Protein AF-A0A1G8JDH4-F1 (afdb_monomer_lite)

Organism: NCBI:txid930129

Foldseek 3Di:
DVVVVVVVVVLVVQVVVLVVVCCVVCPVVDDDDQDDLVPLVVVVVVLVVLVVVVQEDVVVNVCCVPVTADNQWDADSHHTPDRPDRDGSVRVVVVVVVVVD

Structure (mmCIF, N/CA/C/O backbone):
data_AF-A0A1G8JDH4-F1
#
_entry.id   AF-A0A1G8JDH4-F1
#
loop_
_atom_site.group_PDB
_atom_site.id
_atom_site.type_symbol
_atom_site.label_atom_id
_atom_site.label_alt_id
_atom_site.label_comp_id
_atom_site.label_asym_id
_atom_site.label_entity_id
_atom_site.label_seq_id
_atom_site.pdbx_PDB_ins_code
_atom_site.Cartn_x
_atom_site.Cartn_y
_atom_site.Cartn_z
_atom_site.occupancy
_atom_site.B_iso_or_equiv
_atom_site.auth_seq_id
_atom_site.auth_comp_id
_atom_site.auth_asym_id
_atom_site.auth_atom_id
_atom_site.pdbx_PDB_model_num
ATOM 1 N N . MET A 1 1 ? 22.271 -4.343 -18.615 1.00 47.00 1 MET A N 1
ATOM 2 C CA . MET A 1 1 ? 21.094 -5.163 -18.230 1.00 47.00 1 MET A CA 1
ATOM 3 C C . MET A 1 1 ? 21.256 -5.887 -16.882 1.00 47.00 1 MET A C 1
ATOM 5 O O . MET A 1 1 ? 20.393 -6.685 -16.546 1.00 47.00 1 MET A O 1
ATOM 9 N N . HIS A 1 2 ? 22.296 -5.609 -16.078 1.00 45.72 2 HIS A N 1
ATOM 10 C CA . HIS A 1 2 ? 22.430 -6.171 -14.722 1.00 45.72 2 HIS A CA 1
ATOM 11 C C . HIS A 1 2 ? 21.835 -5.261 -13.631 1.00 45.72 2 HIS A C 1
ATOM 13 O O . HIS A 1 2 ? 21.360 -5.769 -12.619 1.00 45.72 2 HIS A O 1
ATOM 19 N N . ASP A 1 3 ? 21.796 -3.946 -13.856 1.00 54.41 3 ASP A N 1
ATOM 20 C CA . ASP A 1 3 ? 21.358 -2.970 -12.848 1.00 54.41 3 ASP A CA 1
ATOM 21 C C . ASP A 1 3 ? 19.861 -3.055 -12.522 1.00 54.41 3 ASP A C 1
ATOM 23 O O . ASP A 1 3 ? 19.486 -3.077 -11.354 1.00 54.41 3 ASP A O 1
ATOM 27 N N . THR A 1 4 ? 19.006 -3.294 -13.523 1.00 54.19 4 THR A N 1
ATOM 28 C CA . THR A 1 4 ? 17.546 -3.391 -13.337 1.00 54.19 4 THR A CA 1
ATOM 29 C C . THR A 1 4 ? 17.133 -4.499 -12.359 1.00 54.19 4 THR A C 1
ATOM 31 O O . THR A 1 4 ? 16.156 -4.359 -11.631 1.00 54.19 4 THR A O 1
ATOM 34 N N . PHE A 1 5 ? 17.872 -5.612 -12.302 1.00 55.84 5 PHE A N 1
ATOM 35 C CA . PHE A 1 5 ? 17.581 -6.699 -11.357 1.00 55.84 5 PHE A CA 1
ATOM 36 C C . PHE A 1 5 ? 18.007 -6.380 -9.924 1.00 55.84 5 PHE A C 1
ATOM 38 O O . PHE A 1 5 ? 17.504 -7.006 -8.987 1.00 55.84 5 PHE A O 1
ATOM 45 N N . LYS A 1 6 ? 18.967 -5.468 -9.757 1.00 60.41 6 LYS A N 1
ATOM 46 C CA . LYS A 1 6 ? 19.471 -5.038 -8.455 1.00 60.41 6 LYS A CA 1
ATOM 47 C C . LYS A 1 6 ? 18.501 -4.038 -7.826 1.00 60.41 6 LYS A C 1
ATOM 49 O O . LYS A 1 6 ? 18.146 -4.215 -6.665 1.00 60.41 6 LYS A O 1
ATOM 54 N N . ASP A 1 7 ? 17.984 -3.106 -8.626 1.00 62.66 7 ASP A N 1
ATOM 55 C CA . ASP A 1 7 ? 16.971 -2.135 -8.194 1.00 62.66 7 A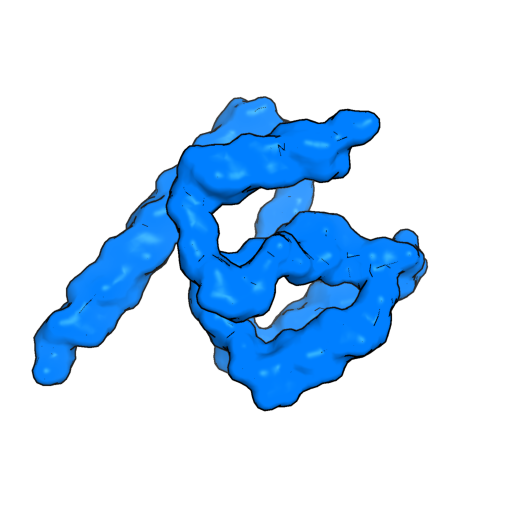SP A CA 1
ATOM 56 C C . ASP A 1 7 ? 15.656 -2.813 -7.793 1.00 62.66 7 ASP A C 1
ATOM 58 O O . ASP A 1 7 ? 15.140 -2.573 -6.706 1.00 62.66 7 ASP A O 1
ATOM 62 N N . VAL A 1 8 ? 15.167 -3.767 -8.595 1.00 66.19 8 VAL A N 1
ATOM 63 C CA . VAL A 1 8 ? 13.936 -4.515 -8.272 1.00 66.19 8 VAL A CA 1
ATOM 64 C C . VAL A 1 8 ? 14.068 -5.309 -6.973 1.00 66.19 8 VAL A C 1
ATOM 66 O O . VAL A 1 8 ? 13.113 -5.408 -6.206 1.00 66.19 8 VAL A O 1
ATOM 69 N N . ARG A 1 9 ? 15.244 -5.895 -6.715 1.00 69.12 9 ARG A N 1
ATOM 70 C CA . ARG A 1 9 ? 15.483 -6.640 -5.474 1.00 69.12 9 ARG A CA 1
ATOM 71 C C . ARG A 1 9 ? 15.468 -5.724 -4.260 1.00 69.12 9 ARG A C 1
ATOM 73 O O . ARG A 1 9 ? 14.875 -6.091 -3.253 1.00 69.12 9 ARG A O 1
ATOM 80 N N . LYS A 1 10 ? 16.082 -4.549 -4.384 1.00 72.50 10 LYS A N 1
ATOM 81 C CA . LYS A 1 10 ? 16.117 -3.550 -3.321 1.00 72.50 10 LYS A CA 1
ATOM 82 C C . LYS A 1 10 ? 14.713 -3.035 -2.993 1.00 72.50 10 LYS A C 1
ATOM 84 O O . LYS A 1 10 ? 14.332 -3.051 -1.830 1.00 72.50 10 LYS A O 1
ATOM 89 N N . GLU A 1 11 ? 13.912 -2.712 -4.010 1.00 69.25 11 GLU A N 1
ATOM 90 C CA . GLU A 1 11 ? 12.505 -2.323 -3.823 1.00 69.25 11 GLU A CA 1
ATOM 91 C C . GLU A 1 11 ? 11.694 -3.421 -3.115 1.00 69.25 11 GLU A C 1
ATOM 93 O O . GLU A 1 11 ? 10.932 -3.146 -2.191 1.00 69.25 11 GLU A O 1
ATOM 98 N N . MET A 1 12 ? 11.862 -4.686 -3.517 1.00 72.94 12 MET A N 1
ATOM 99 C CA . MET A 1 12 ? 11.170 -5.809 -2.873 1.00 72.94 12 MET A CA 1
ATOM 100 C C . MET A 1 12 ? 11.595 -6.005 -1.413 1.00 72.94 12 MET A C 1
ATOM 102 O O . MET A 1 12 ? 10.760 -6.338 -0.571 1.00 72.94 12 MET A O 1
ATOM 106 N N . GLU A 1 13 ? 12.876 -5.809 -1.107 1.00 78.25 13 GLU A N 1
ATOM 107 C CA . GLU A 1 13 ? 13.408 -5.921 0.250 1.00 78.25 13 GLU A CA 1
ATOM 108 C C . GLU A 1 13 ? 12.885 -4.795 1.153 1.00 78.25 13 GLU A C 1
ATOM 110 O O . GLU A 1 13 ? 12.419 -5.069 2.261 1.00 78.25 13 GLU A O 1
ATOM 115 N N . GLU A 1 14 ? 12.854 -3.558 0.653 1.00 76.25 14 GLU A N 1
ATOM 116 C CA . GLU A 1 14 ? 12.283 -2.398 1.346 1.00 76.25 14 GLU A CA 1
ATOM 117 C C . GLU A 1 14 ? 10.787 -2.591 1.634 1.00 76.25 14 GLU A C 1
ATOM 119 O O . GLU A 1 14 ? 10.357 -2.447 2.781 1.00 76.25 14 GLU A O 1
ATOM 124 N N . ILE A 1 15 ? 10.002 -3.030 0.641 1.00 76.06 15 ILE A N 1
ATOM 125 C CA . ILE A 1 15 ? 8.578 -3.360 0.825 1.00 76.06 15 ILE A CA 1
ATOM 126 C C . ILE A 1 15 ? 8.408 -4.477 1.868 1.00 76.06 15 ILE A C 1
ATOM 128 O O . ILE A 1 15 ? 7.514 -4.415 2.714 1.00 76.06 15 ILE A O 1
ATOM 132 N N . GLY A 1 16 ? 9.276 -5.493 1.853 1.00 78.81 16 GLY A N 1
ATOM 133 C CA . GLY A 1 16 ? 9.245 -6.588 2.824 1.00 78.81 16 GLY A CA 1
ATOM 134 C C . GLY A 1 16 ? 9.578 -6.159 4.259 1.00 78.81 16 GLY A C 1
ATOM 135 O O . GLY A 1 16 ? 9.079 -6.760 5.217 1.00 78.81 16 GLY A O 1
ATOM 136 N N . ILE A 1 17 ? 10.413 -5.131 4.438 1.00 82.56 17 ILE A N 1
ATOM 137 C CA . ILE A 1 17 ? 10.676 -4.513 5.747 1.00 82.56 17 ILE A CA 1
ATOM 138 C C . ILE A 1 17 ? 9.439 -3.737 6.207 1.00 82.56 17 ILE A C 1
ATOM 140 O O . ILE A 1 17 ? 8.947 -3.992 7.305 1.00 82.56 17 ILE A O 1
ATOM 144 N N . VAL A 1 18 ? 8.890 -2.878 5.343 1.00 78.25 18 VAL A N 1
ATOM 145 C CA . VAL A 1 18 ? 7.665 -2.106 5.609 1.00 78.25 18 VAL A CA 1
ATOM 146 C C . VAL A 1 18 ? 6.523 -3.027 6.040 1.00 78.25 18 VAL A C 1
ATOM 148 O O . VAL A 1 18 ? 5.899 -2.789 7.069 1.00 78.25 18 VAL A O 1
ATOM 151 N N . TYR A 1 19 ? 6.300 -4.128 5.318 1.00 77.62 19 TYR A N 1
ATOM 152 C CA . TYR A 1 19 ? 5.279 -5.121 5.653 1.00 77.62 19 TYR A CA 1
ATOM 153 C C . TYR A 1 19 ? 5.450 -5.690 7.066 1.00 77.62 19 TYR A C 1
ATOM 155 O O . TYR A 1 19 ? 4.487 -5.777 7.830 1.00 77.62 19 TYR A O 1
ATOM 163 N N . ARG A 1 20 ? 6.678 -6.089 7.425 1.00 81.81 20 ARG A N 1
ATOM 164 C CA . ARG A 1 20 ? 6.967 -6.660 8.747 1.00 81.81 20 ARG A CA 1
ATOM 165 C C . ARG A 1 20 ? 6.749 -5.646 9.859 1.00 81.81 20 ARG A C 1
ATOM 167 O O . ARG A 1 20 ? 6.199 -6.016 10.891 1.00 81.81 20 ARG A O 1
ATOM 174 N N . ASP A 1 21 ? 7.151 -4.400 9.647 1.00 82.69 21 ASP A N 1
ATOM 175 C CA . ASP A 1 21 ? 7.016 -3.351 10.654 1.00 82.69 21 ASP A CA 1
ATOM 176 C C . ASP A 1 21 ? 5.563 -2.932 10.836 1.00 82.69 21 ASP A C 1
ATOM 178 O O . ASP A 1 21 ? 5.082 -2.891 11.963 1.00 82.69 21 ASP A O 1
ATOM 182 N N . ILE A 1 22 ? 4.831 -2.735 9.739 1.00 79.00 22 ILE A N 1
ATOM 183 C CA . ILE A 1 22 ? 3.393 -2.475 9.760 1.00 79.00 22 ILE A CA 1
ATOM 184 C C . ILE A 1 22 ? 2.663 -3.607 10.505 1.00 79.00 22 ILE A C 1
ATOM 186 O O . ILE A 1 22 ? 1.908 -3.348 11.439 1.00 79.00 22 ILE A O 1
ATOM 190 N N . ARG A 1 23 ? 2.952 -4.874 10.184 1.00 81.00 23 ARG A N 1
ATOM 191 C CA . ARG A 1 23 ? 2.359 -6.020 10.891 1.00 81.00 23 ARG A CA 1
ATOM 192 C C . ARG A 1 23 ? 2.762 -6.084 12.367 1.00 81.00 23 ARG A C 1
ATOM 194 O O . ARG A 1 23 ? 1.989 -6.553 13.190 1.00 81.00 23 ARG A O 1
ATOM 201 N N . LYS A 1 24 ? 3.964 -5.633 12.725 1.00 83.25 24 LYS A N 1
ATOM 202 C CA . LYS A 1 24 ? 4.427 -5.594 14.119 1.00 83.25 24 LYS A CA 1
ATOM 203 C C . LYS A 1 24 ? 3.756 -4.476 14.922 1.00 83.25 24 LYS A C 1
ATOM 205 O O . LYS A 1 24 ? 3.484 -4.678 16.099 1.00 83.25 24 LYS A O 1
ATOM 210 N N . ILE A 1 25 ? 3.526 -3.318 14.303 1.00 81.19 25 ILE A N 1
ATOM 211 C CA . ILE A 1 25 ? 2.937 -2.131 14.941 1.00 81.19 25 ILE A CA 1
ATOM 212 C C . ILE A 1 25 ? 1.423 -2.292 15.088 1.00 81.19 25 ILE A C 1
ATOM 214 O O . ILE A 1 25 ? 0.885 -2.039 16.161 1.00 81.19 25 ILE A O 1
ATOM 218 N N . TYR A 1 26 ? 0.750 -2.724 14.022 1.00 75.12 26 TYR A N 1
ATOM 219 C CA . TYR A 1 26 ? -0.712 -2.757 13.944 1.00 75.12 26 TYR A CA 1
ATOM 220 C C . TYR A 1 26 ? -1.295 -4.173 14.084 1.00 75.12 26 TYR A C 1
ATOM 222 O O . TYR A 1 26 ? -2.506 -4.335 14.182 1.00 75.12 26 TYR A O 1
ATOM 230 N N . GLY A 1 27 ? -0.461 -5.218 14.118 1.00 76.19 27 GLY A N 1
ATOM 231 C CA . GLY A 1 27 ? -0.920 -6.592 14.322 1.00 76.19 27 GLY A CA 1
ATOM 232 C C . GLY A 1 27 ? -1.907 -7.052 13.248 1.00 76.19 27 GLY A C 1
ATOM 233 O O . GLY A 1 27 ? -1.679 -6.858 12.054 1.00 76.19 27 GLY A O 1
ATOM 234 N N . ASP A 1 28 ? -3.003 -7.660 13.700 1.00 75.19 28 ASP A N 1
ATOM 235 C CA . ASP A 1 28 ? -4.121 -8.103 12.860 1.00 75.19 28 ASP A CA 1
ATOM 236 C C . ASP A 1 28 ? -5.215 -7.021 12.704 1.00 75.19 28 ASP A C 1
ATOM 238 O O . ASP A 1 28 ? -6.271 -7.295 12.138 1.00 75.19 28 ASP A O 1
ATOM 242 N N . GLU A 1 29 ? -4.990 -5.785 13.180 1.00 74.62 29 GLU A N 1
ATOM 243 C CA . GLU A 1 29 ? -5.953 -4.676 13.024 1.00 74.62 29 GLU A CA 1
ATOM 244 C C . GLU A 1 29 ? -6.055 -4.175 11.570 1.00 74.62 29 GLU A C 1
ATOM 246 O O . GLU A 1 29 ? -6.959 -3.409 11.237 1.00 74.62 29 GLU A O 1
ATOM 251 N N . ILE A 1 30 ? -5.141 -4.601 10.693 1.00 71.88 30 ILE A N 1
ATOM 252 C CA . ILE A 1 30 ? -5.053 -4.167 9.296 1.00 71.88 30 ILE A CA 1
ATOM 253 C C . ILE A 1 30 ? -4.932 -5.359 8.335 1.00 71.88 30 ILE A C 1
ATOM 255 O O . ILE A 1 30 ? -4.153 -6.288 8.541 1.00 71.88 30 ILE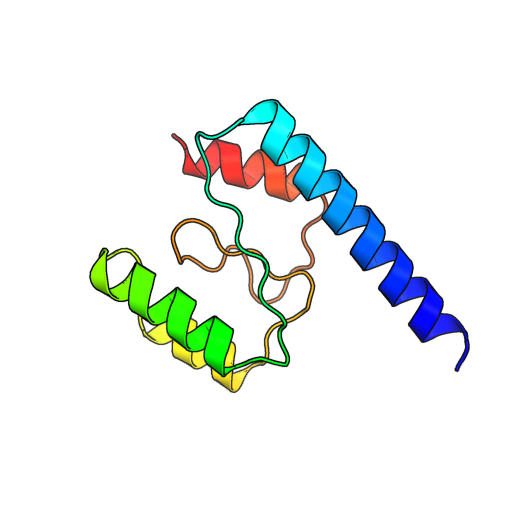 A O 1
ATOM 259 N N . GLU A 1 31 ? -5.681 -5.315 7.232 1.00 75.38 31 GLU A N 1
ATOM 260 C CA . GLU A 1 31 ? -5.590 -6.296 6.144 1.00 75.38 31 GLU A CA 1
ATOM 261 C C . GLU A 1 31 ? -4.615 -5.772 5.077 1.00 75.38 31 GLU A C 1
ATOM 263 O O . GLU A 1 31 ? -4.901 -4.792 4.388 1.00 75.38 31 GLU A O 1
ATOM 268 N N . ILE A 1 32 ? -3.451 -6.415 4.929 1.00 74.56 32 ILE A N 1
ATOM 269 C CA . ILE A 1 32 ? -2.471 -6.059 3.893 1.00 74.56 32 ILE A CA 1
ATOM 270 C C . ILE A 1 32 ? -2.629 -7.009 2.707 1.00 74.56 32 ILE A C 1
ATOM 272 O O . ILE A 1 32 ? -2.392 -8.211 2.827 1.00 74.56 32 ILE A O 1
ATOM 276 N N . ILE A 1 33 ? -2.995 -6.466 1.546 1.00 76.31 33 ILE A N 1
ATOM 277 C CA . ILE A 1 33 ? -3.202 -7.238 0.316 1.00 76.31 33 ILE A CA 1
ATOM 278 C C . ILE A 1 33 ? -2.098 -6.894 -0.682 1.00 76.31 33 ILE A C 1
ATOM 280 O O . ILE A 1 33 ? -1.946 -5.741 -1.081 1.00 76.31 33 ILE A O 1
ATOM 284 N N . TYR A 1 34 ? -1.338 -7.905 -1.107 1.00 75.00 34 TYR A N 1
ATOM 285 C CA . TYR A 1 34 ? -0.349 -7.752 -2.169 1.00 75.00 34 TYR A CA 1
ATOM 286 C C . TYR A 1 34 ? -1.013 -7.934 -3.535 1.00 75.00 34 TYR A C 1
ATOM 288 O O . TYR A 1 34 ? -1.609 -8.977 -3.813 1.00 75.00 34 TYR A O 1
ATOM 296 N N . LEU A 1 35 ? -0.892 -6.924 -4.393 1.00 75.06 35 LEU A N 1
ATOM 297 C CA . LEU A 1 35 ? -1.427 -6.939 -5.749 1.00 75.06 35 LEU A CA 1
ATOM 298 C C . LEU A 1 35 ? -0.277 -6.796 -6.738 1.00 75.06 35 LEU A C 1
ATOM 300 O O . LEU A 1 35 ? 0.508 -5.853 -6.660 1.00 75.06 35 LEU A O 1
ATOM 304 N N . ASP A 1 36 ? -0.186 -7.724 -7.687 1.00 73.50 36 ASP A N 1
ATOM 305 C CA . ASP A 1 36 ? 0.766 -7.588 -8.785 1.00 73.50 36 ASP A CA 1
ATOM 306 C C . ASP A 1 36 ? 0.250 -6.514 -9.762 1.00 73.50 36 ASP A C 1
ATOM 308 O O . ASP A 1 36 ? -0.873 -6.649 -10.260 1.00 73.50 36 ASP A O 1
ATOM 312 N N . PRO A 1 37 ? 1.039 -5.472 -10.092 1.00 70.00 37 PRO A N 1
ATOM 313 C CA . PRO A 1 37 ? 0.631 -4.435 -11.042 1.00 70.00 37 PRO A CA 1
ATOM 314 C C . PRO A 1 37 ? 0.310 -4.972 -12.443 1.00 70.00 37 PRO A C 1
ATOM 316 O O . PRO A 1 37 ? -0.436 -4.343 -13.190 1.00 70.00 37 PRO A O 1
ATOM 319 N N . ARG A 1 38 ? 0.859 -6.134 -12.820 1.00 75.12 38 ARG A N 1
ATOM 320 C CA . ARG A 1 38 ? 0.558 -6.814 -14.089 1.00 75.12 38 ARG A CA 1
ATOM 321 C C . ARG A 1 38 ? -0.765 -7.565 -14.043 1.00 75.12 38 ARG A C 1
ATOM 323 O O . ARG A 1 38 ? -1.309 -7.902 -15.090 1.00 75.12 38 ARG A O 1
ATOM 330 N N . ASN A 1 39 ? -1.278 -7.846 -12.848 1.00 78.12 39 ASN A N 1
ATOM 331 C CA . ASN A 1 39 ? -2.537 -8.539 -12.657 1.00 78.12 39 ASN A CA 1
ATOM 332 C C . ASN A 1 39 ? -3.674 -7.534 -12.444 1.00 78.12 39 ASN A C 1
ATOM 334 O O . ASN A 1 39 ? -4.194 -7.345 -11.341 1.00 78.12 39 ASN A O 1
ATOM 338 N N . THR A 1 40 ? -4.089 -6.909 -13.547 1.00 74.31 40 THR A N 1
ATOM 339 C CA . THR A 1 40 ? -5.204 -5.952 -13.579 1.00 74.31 40 THR A CA 1
ATOM 340 C C . THR A 1 40 ? -6.506 -6.556 -13.048 1.00 74.31 40 THR A C 1
ATOM 342 O O . THR A 1 40 ? -7.323 -5.836 -12.483 1.00 74.31 40 THR A O 1
ATOM 345 N N . PHE A 1 41 ? -6.693 -7.876 -13.161 1.00 78.31 41 PHE A N 1
ATOM 346 C CA . PHE A 1 41 ? -7.871 -8.554 -12.624 1.00 78.31 41 PHE A CA 1
ATOM 347 C C . PHE A 1 41 ? -7.887 -8.559 -11.092 1.00 78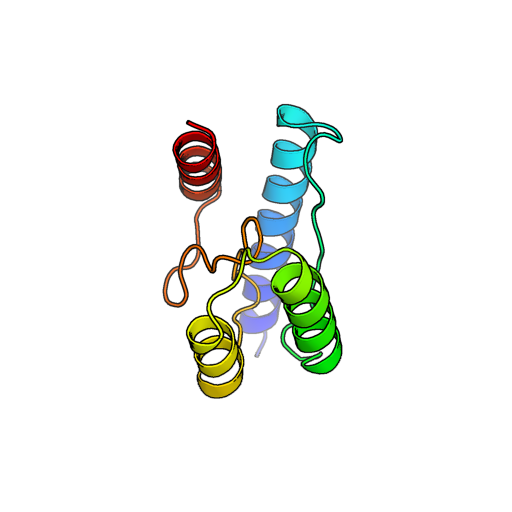.31 41 PHE A C 1
ATOM 349 O O . PHE A 1 41 ? -8.897 -8.198 -10.495 1.00 78.31 41 PHE A O 1
ATOM 356 N N . SER A 1 42 ? -6.769 -8.897 -10.441 1.00 78.69 42 SER A N 1
ATOM 357 C CA . SER A 1 42 ? -6.663 -8.839 -8.975 1.00 78.69 42 SER A CA 1
ATOM 358 C C . SER A 1 42 ? -6.864 -7.423 -8.440 1.00 78.69 42 SER A C 1
ATOM 360 O O . SER A 1 42 ? -7.544 -7.244 -7.431 1.00 78.69 42 SER A O 1
ATOM 362 N N . ILE A 1 43 ? -6.335 -6.420 -9.146 1.00 77.94 43 ILE A N 1
ATOM 363 C CA . ILE A 1 43 ? -6.582 -5.006 -8.848 1.00 77.94 43 ILE A CA 1
ATOM 364 C C . ILE A 1 43 ? -8.084 -4.723 -8.930 1.00 77.94 43 ILE A C 1
ATOM 366 O O . ILE A 1 43 ? -8.679 -4.256 -7.965 1.00 77.94 43 ILE A O 1
ATOM 370 N N . LEU A 1 44 ? -8.730 -5.082 -10.038 1.00 76.81 44 LEU A N 1
ATOM 371 C CA . LEU A 1 44 ? -10.160 -4.856 -10.227 1.00 76.81 44 LEU A CA 1
ATOM 372 C C . LEU A 1 44 ? -11.007 -5.541 -9.140 1.00 76.81 44 LEU A C 1
ATOM 374 O O . LEU A 1 44 ? -11.923 -4.919 -8.611 1.00 76.81 44 LEU A O 1
ATOM 378 N N . VAL A 1 45 ? -10.679 -6.774 -8.739 1.00 82.00 45 VAL A N 1
ATOM 379 C CA . VAL A 1 45 ? -11.365 -7.488 -7.644 1.00 82.00 45 VAL A CA 1
ATOM 380 C C . VAL A 1 45 ? -11.193 -6.776 -6.299 1.00 82.00 45 VAL A C 1
ATOM 382 O O . VAL A 1 45 ? -12.175 -6.615 -5.571 1.00 82.00 45 VAL A O 1
ATOM 385 N N . TYR A 1 46 ? -9.980 -6.319 -5.969 1.00 79.88 46 TYR A N 1
ATOM 386 C CA . TYR A 1 46 ? -9.723 -5.532 -4.758 1.00 79.88 46 TYR A CA 1
ATOM 387 C C . TYR A 1 46 ? -10.584 -4.264 -4.736 1.00 79.88 46 TYR A C 1
ATOM 389 O O . TYR A 1 46 ? -11.304 -3.997 -3.772 1.00 79.88 46 TYR A O 1
ATOM 397 N N . PHE A 1 47 ? -10.585 -3.535 -5.849 1.00 76.06 47 PHE A N 1
ATOM 398 C CA . PHE A 1 47 ? -11.370 -2.323 -6.004 1.00 76.06 47 PHE A CA 1
ATOM 399 C C . PHE A 1 47 ? -12.878 -2.581 -5.923 1.00 76.06 47 PHE A C 1
ATOM 401 O O . PHE A 1 47 ? -13.575 -1.826 -5.257 1.00 76.06 47 PHE A O 1
ATOM 408 N N . LEU A 1 48 ? -13.396 -3.663 -6.511 1.00 77.06 48 LEU A N 1
ATOM 409 C CA . LEU A 1 48 ? -14.809 -4.040 -6.383 1.00 77.06 48 LEU A CA 1
ATOM 410 C C . LEU A 1 48 ? -15.203 -4.359 -4.934 1.00 77.06 48 LEU A C 1
ATOM 412 O O . LEU A 1 48 ? -16.293 -3.986 -4.493 1.00 77.06 48 LEU A O 1
ATOM 416 N N . ARG A 1 49 ? -14.324 -5.027 -4.175 1.00 77.50 49 ARG A N 1
ATOM 417 C CA . ARG A 1 49 ? -14.565 -5.342 -2.758 1.00 77.50 49 ARG A CA 1
ATOM 418 C C . ARG A 1 49 ? -14.692 -4.065 -1.926 1.00 77.50 49 ARG A C 1
ATOM 420 O O . ARG A 1 49 ? -15.630 -3.942 -1.142 1.00 77.50 49 ARG A O 1
ATOM 427 N N . HIS A 1 50 ? -13.798 -3.104 -2.141 1.00 73.81 50 HIS A N 1
ATOM 428 C CA . HIS A 1 50 ? -13.796 -1.832 -1.417 1.00 73.81 50 HIS A CA 1
ATOM 429 C C . HIS A 1 50 ? -14.809 -0.805 -1.956 1.00 73.81 50 HIS A C 1
ATOM 431 O O . HIS A 1 50 ? -15.308 0.020 -1.194 1.00 73.81 50 HIS A O 1
ATOM 437 N N . TRP A 1 51 ? -15.204 -0.898 -3.228 1.00 69.56 51 TRP A N 1
ATOM 438 C CA . TRP A 1 51 ? -16.338 -0.154 -3.785 1.00 69.56 51 TRP A CA 1
ATOM 439 C C . TRP A 1 51 ? -17.621 -0.480 -3.034 1.00 69.56 51 TRP A C 1
ATOM 441 O O . TRP A 1 51 ? -18.370 0.410 -2.640 1.00 69.56 51 TRP A O 1
ATOM 451 N N . LYS A 1 52 ? -17.874 -1.775 -2.808 1.00 65.06 52 LYS A N 1
ATOM 452 C CA . LYS A 1 52 ? -19.053 -2.234 -2.069 1.00 65.06 52 LYS A CA 1
ATOM 453 C C . LYS A 1 52 ? -19.043 -1.754 -0.612 1.00 65.06 52 LYS A C 1
ATOM 455 O O . LYS A 1 52 ? -20.110 -1.593 -0.030 1.00 65.06 52 LYS A O 1
ATOM 460 N N . ALA A 1 53 ? -17.861 -1.501 -0.050 1.00 66.94 53 ALA A N 1
ATOM 461 C CA . ALA A 1 53 ? -17.687 -0.923 1.281 1.00 66.94 53 ALA A CA 1
ATOM 462 C C . ALA A 1 53 ? -17.864 0.613 1.320 1.00 66.94 53 ALA A C 1
ATOM 464 O O . ALA A 1 53 ? -17.838 1.194 2.399 1.00 66.94 53 ALA A O 1
ATOM 465 N N . GLY A 1 54 ? -18.066 1.274 0.170 1.00 62.84 54 GLY A N 1
ATOM 466 C CA . GLY A 1 54 ? -18.267 2.725 0.076 1.00 62.84 54 GLY A CA 1
ATOM 467 C C . GLY A 1 54 ? -16.991 3.560 0.229 1.00 62.84 54 GLY A C 1
ATOM 468 O O . GLY A 1 54 ? -17.077 4.779 0.326 1.00 62.84 54 GLY A O 1
ATOM 469 N N . SER A 1 55 ? -15.815 2.925 0.245 1.00 63.97 55 SER A N 1
ATOM 470 C CA . SER A 1 55 ? -14.539 3.577 0.572 1.00 63.97 55 SER A CA 1
ATOM 471 C C . SER A 1 55 ? -13.747 4.061 -0.648 1.00 63.97 55 SER A C 1
ATOM 473 O O . SER A 1 55 ? -12.678 4.629 -0.479 1.00 63.97 55 SER A O 1
ATOM 475 N N . ILE A 1 56 ? -14.224 3.841 -1.882 1.00 64.62 56 ILE A N 1
ATOM 476 C CA . ILE A 1 56 ? -13.455 4.173 -3.095 1.00 64.62 56 ILE A CA 1
ATOM 477 C C . ILE A 1 56 ? -14.179 5.141 -4.022 1.00 64.62 56 ILE A C 1
ATOM 479 O O . ILE A 1 56 ? -15.344 4.956 -4.369 1.00 64.62 56 ILE A O 1
ATOM 483 N N . CYS A 1 57 ? -13.417 6.111 -4.529 1.00 64.69 57 CYS A N 1
ATOM 484 C CA . CYS A 1 57 ? -13.800 6.970 -5.638 1.00 64.69 57 CYS A CA 1
ATOM 485 C C . CYS A 1 57 ? -13.416 6.319 -6.986 1.00 64.69 57 CYS A C 1
ATOM 487 O O . CYS A 1 57 ? -12.236 6.118 -7.268 1.00 64.69 57 CYS A O 1
ATOM 489 N N . PHE A 1 58 ? -14.395 6.007 -7.848 1.00 66.62 58 PHE A N 1
ATOM 490 C CA . PHE A 1 58 ? -14.206 5.403 -9.190 1.00 66.62 58 PHE A CA 1
ATOM 491 C C . PHE A 1 58 ? -13.112 6.058 -10.039 1.00 66.62 58 PHE A C 1
ATOM 493 O O . PHE A 1 58 ? -12.431 5.393 -10.816 1.00 66.62 58 PHE A O 1
ATOM 500 N N . PHE A 1 59 ? -12.921 7.365 -9.867 1.00 68.06 59 PHE A N 1
ATOM 501 C CA . PHE A 1 59 ? -11.892 8.123 -10.565 1.00 68.06 59 PHE A CA 1
ATOM 502 C C . PHE A 1 59 ? -10.470 7.666 -10.229 1.00 68.06 59 PHE A C 1
ATOM 504 O O . PHE A 1 59 ? -9.608 7.706 -11.107 1.00 68.06 59 PHE A O 1
ATOM 511 N N . GLU A 1 60 ? -10.213 7.206 -9.002 1.00 69.19 60 GLU A N 1
ATOM 512 C CA . GLU A 1 60 ? -8.907 6.652 -8.638 1.00 69.19 60 GLU A CA 1
ATOM 513 C C . GLU A 1 60 ? -8.657 5.337 -9.372 1.00 69.19 60 GLU A C 1
ATOM 515 O O . GLU A 1 60 ? -7.598 5.180 -9.966 1.00 69.19 60 GLU A O 1
ATOM 520 N N . LEU A 1 61 ? -9.657 4.455 -9.462 1.00 69.56 61 LEU A N 1
ATOM 521 C CA . LEU A 1 61 ? -9.563 3.211 -10.233 1.00 69.56 61 LEU A CA 1
ATOM 522 C C . LEU A 1 61 ? -9.267 3.471 -11.718 1.00 69.56 61 LEU A C 1
ATOM 524 O O . LEU A 1 61 ? -8.396 2.828 -12.305 1.00 69.56 61 LEU A O 1
ATOM 528 N N . CYS A 1 62 ? -9.959 4.433 -12.335 1.00 71.06 62 CYS A N 1
ATOM 529 C CA . CYS A 1 62 ? -9.695 4.796 -13.725 1.00 71.06 62 CYS A CA 1
ATOM 530 C C . CYS A 1 62 ? -8.272 5.338 -13.909 1.00 71.06 62 CYS A C 1
ATOM 532 O O . CYS A 1 62 ? -7.610 4.972 -14.877 1.00 71.06 62 CYS A O 1
ATOM 534 N N . LYS A 1 63 ? -7.763 6.156 -12.977 1.00 71.06 63 LYS A N 1
ATOM 535 C CA . LYS A 1 63 ? -6.367 6.621 -13.019 1.00 71.06 63 LYS A CA 1
ATOM 536 C C . LYS A 1 63 ? -5.381 5.470 -12.855 1.00 71.06 63 LYS A C 1
ATOM 538 O O . LYS A 1 63 ? -4.433 5.387 -13.620 1.00 71.06 63 LYS A O 1
ATOM 543 N N . VAL A 1 64 ? -5.627 4.572 -11.911 1.00 70.00 64 VAL A N 1
ATOM 544 C CA . VAL A 1 64 ? -4.817 3.378 -11.640 1.00 70.00 64 VAL A CA 1
ATOM 545 C C . VAL A 1 64 ? -4.680 2.499 -12.890 1.00 70.00 64 VAL A C 1
ATOM 547 O O . VAL A 1 64 ? -3.580 2.066 -13.229 1.00 70.00 64 VAL A O 1
ATOM 550 N N . ILE A 1 65 ? -5.784 2.277 -13.609 1.00 70.50 65 ILE A N 1
ATOM 551 C CA . ILE A 1 65 ? -5.798 1.482 -14.844 1.00 70.50 65 ILE A CA 1
ATOM 552 C C . ILE A 1 65 ? -5.143 2.245 -16.008 1.00 70.50 65 ILE A C 1
ATOM 554 O O . ILE A 1 65 ? -4.380 1.648 -16.763 1.00 70.50 65 ILE A O 1
ATOM 558 N N . CYS A 1 66 ? -5.401 3.550 -16.153 1.00 65.44 66 CYS A N 1
ATOM 559 C CA . CYS A 1 66 ? -4.891 4.347 -17.277 1.00 65.44 66 CYS A CA 1
ATOM 560 C C . CYS A 1 66 ? -3.413 4.752 -17.146 1.00 65.44 66 CYS A C 1
ATOM 562 O O . CYS A 1 66 ? -2.721 4.817 -18.159 1.00 65.44 66 CYS A O 1
ATOM 564 N N . PHE A 1 67 ? -2.924 5.042 -15.936 1.00 66.06 67 PHE A N 1
ATOM 565 C CA . PHE A 1 67 ? -1.546 5.498 -15.689 1.00 66.06 67 PHE A CA 1
ATOM 566 C C . PHE A 1 67 ? -0.584 4.365 -15.308 1.00 66.06 67 PHE A C 1
ATOM 568 O O . PHE A 1 67 ? 0.629 4.563 -15.334 1.00 66.06 67 PHE A O 1
ATOM 575 N N . GLY A 1 68 ? -1.108 3.168 -15.029 1.00 63.84 68 GLY A N 1
ATOM 576 C CA . GLY A 1 68 ? -0.321 2.000 -14.649 1.00 63.84 68 GLY A CA 1
ATOM 577 C C . GLY A 1 68 ? 0.137 2.049 -13.190 1.00 63.84 68 GLY A C 1
ATOM 578 O O . GLY A 1 68 ? 0.642 3.055 -12.696 1.00 63.84 68 GLY A O 1
ATOM 579 N N . ILE A 1 69 ? -0.020 0.929 -12.485 1.00 69.12 69 ILE A N 1
ATOM 580 C CA . ILE A 1 69 ? 0.419 0.798 -11.092 1.00 69.12 69 ILE A CA 1
ATOM 581 C C . ILE A 1 69 ? 1.929 0.582 -11.038 1.00 69.12 69 ILE A C 1
ATOM 583 O O . ILE A 1 69 ? 2.466 -0.327 -11.679 1.00 69.12 69 ILE A O 1
ATOM 587 N N . ARG A 1 70 ? 2.616 1.374 -10.212 1.00 66.56 70 ARG A N 1
ATOM 588 C CA . ARG A 1 70 ? 4.002 1.093 -9.827 1.00 66.56 70 ARG A CA 1
ATOM 589 C C . ARG A 1 70 ? 4.022 0.038 -8.724 1.00 66.56 70 ARG A C 1
ATOM 591 O O . ARG A 1 70 ? 3.140 -0.009 -7.877 1.00 66.56 70 ARG A O 1
ATOM 598 N N . ARG A 1 71 ? 5.059 -0.804 -8.692 1.00 66.25 71 ARG A N 1
ATOM 599 C CA . ARG A 1 71 ? 5.202 -1.870 -7.674 1.00 66.25 71 ARG A CA 1
ATOM 600 C C . ARG A 1 71 ? 5.223 -1.344 -6.235 1.00 66.25 71 ARG A C 1
ATOM 602 O O . ARG A 1 71 ? 4.883 -2.086 -5.325 1.00 66.25 71 ARG A O 1
ATOM 609 N N . SER A 1 72 ? 5.603 -0.083 -6.055 1.00 66.81 72 SER A N 1
ATOM 610 C CA . SER A 1 72 ? 5.675 0.636 -4.782 1.00 66.81 72 SER A CA 1
ATOM 611 C C . SER A 1 72 ? 4.426 1.475 -4.470 1.00 66.81 72 SER A C 1
ATOM 613 O O . SER A 1 72 ? 4.463 2.337 -3.594 1.00 66.81 72 SER A O 1
ATOM 615 N N . SER A 1 73 ? 3.319 1.276 -5.189 1.00 71.44 73 SER A N 1
ATOM 616 C CA . SER A 1 73 ? 2.058 1.957 -4.892 1.00 71.44 73 SER A CA 1
ATOM 617 C C . SER A 1 73 ? 1.368 1.329 -3.679 1.00 71.44 73 SER A C 1
ATOM 619 O O . SER A 1 73 ? 1.155 0.119 -3.635 1.00 71.44 73 SER A O 1
ATOM 621 N N . PHE A 1 74 ? 0.969 2.168 -2.723 1.00 75.06 74 PHE A N 1
ATOM 622 C CA . PHE A 1 74 ? 0.248 1.756 -1.520 1.00 75.06 74 PHE A CA 1
ATOM 623 C C . PHE A 1 74 ? -1.184 2.292 -1.534 1.00 75.06 74 PHE A C 1
ATOM 625 O O . PHE A 1 74 ? -1.423 3.465 -1.841 1.00 75.06 74 PHE A O 1
ATOM 632 N N . PHE A 1 75 ? -2.123 1.423 -1.168 1.00 76.81 75 PHE A N 1
ATOM 633 C CA . PHE A 1 75 ? -3.534 1.749 -1.004 1.00 76.81 75 PHE A CA 1
ATOM 634 C C . PHE A 1 75 ? -3.924 1.544 0.459 1.00 76.81 75 PHE A C 1
ATOM 636 O O . PHE A 1 75 ? -3.594 0.512 1.042 1.00 76.81 75 PHE A O 1
ATOM 643 N N . TYR A 1 76 ? -4.631 2.509 1.042 1.00 76.56 76 TYR A N 1
ATOM 644 C CA . TYR A 1 76 ? -5.158 2.426 2.404 1.00 76.56 76 TYR A CA 1
ATOM 645 C C . TYR A 1 76 ? -6.677 2.579 2.369 1.00 76.56 76 TYR A C 1
ATOM 647 O O . TYR A 1 76 ? -7.184 3.589 1.887 1.00 76.56 76 TYR A O 1
ATOM 655 N N . ASN A 1 77 ? -7.413 1.555 2.817 1.00 74.38 77 ASN A N 1
ATOM 656 C CA . ASN A 1 77 ? -8.881 1.492 2.726 1.00 74.38 77 ASN A CA 1
ATOM 657 C C . ASN A 1 77 ? -9.443 1.818 1.329 1.00 74.38 77 ASN A C 1
ATOM 659 O O . ASN A 1 77 ? -10.542 2.344 1.195 1.00 74.38 77 ASN A O 1
ATOM 663 N N . GLY A 1 78 ? -8.694 1.479 0.277 1.00 70.31 78 GLY A N 1
ATOM 664 C CA . GLY A 1 78 ? -9.085 1.748 -1.102 1.00 70.31 78 GLY A CA 1
ATOM 665 C C . GLY A 1 78 ? -8.729 3.142 -1.634 1.00 70.31 78 GLY A C 1
ATOM 666 O O . GLY A 1 78 ? -8.943 3.391 -2.818 1.00 70.31 78 GLY A O 1
ATOM 667 N N . HIS A 1 79 ? -8.127 4.004 -0.811 1.00 72.94 79 HIS A N 1
ATOM 668 C CA . HIS A 1 79 ? -7.551 5.275 -1.242 1.00 72.94 79 HIS A CA 1
ATOM 669 C C . HIS A 1 79 ? -6.101 5.105 -1.671 1.00 72.94 79 HIS A C 1
ATOM 671 O O . HIS A 1 79 ? -5.285 4.523 -0.948 1.00 72.94 79 HIS A O 1
ATOM 677 N N . TRP A 1 80 ? -5.763 5.643 -2.838 1.00 74.56 80 TRP A N 1
ATOM 678 C CA . TRP A 1 80 ? -4.386 5.665 -3.306 1.00 74.56 80 TRP A CA 1
ATOM 679 C C . TRP A 1 80 ? -3.591 6.750 -2.573 1.00 74.56 80 TRP A C 1
ATOM 681 O O . TRP A 1 80 ? -3.821 7.940 -2.773 1.00 74.56 80 TRP A O 1
ATOM 691 N N . LEU A 1 81 ? -2.625 6.349 -1.740 1.00 72.69 81 LEU A N 1
ATOM 692 C CA . LEU A 1 81 ? -1.868 7.290 -0.907 1.00 72.69 81 LEU A CA 1
ATOM 693 C C . LEU A 1 81 ? -1.026 8.269 -1.733 1.00 72.69 81 LEU A C 1
ATOM 695 O O . LEU A 1 81 ? -0.939 9.446 -1.387 1.00 72.69 81 LEU A O 1
ATOM 699 N N . ASN A 1 82 ? -0.400 7.807 -2.819 1.00 66.69 82 ASN A N 1
ATOM 700 C CA . ASN A 1 82 ? 0.200 8.700 -3.808 1.00 66.69 82 ASN A CA 1
ATOM 701 C C . ASN A 1 82 ? 0.512 7.954 -5.116 1.00 66.69 82 ASN A C 1
ATOM 703 O O . ASN A 1 82 ? 1.231 6.949 -5.068 1.00 66.69 82 ASN A O 1
ATOM 707 N N . PRO A 1 83 ? 0.021 8.429 -6.271 1.00 62.84 83 PRO A N 1
ATOM 708 C CA . PRO A 1 83 ? 0.306 7.809 -7.561 1.00 62.84 83 PRO A CA 1
ATOM 709 C C . PRO A 1 83 ? 1.722 8.029 -8.082 1.00 62.84 83 PRO A C 1
ATOM 711 O O . PRO A 1 83 ? 2.283 7.147 -8.733 1.00 62.84 83 PRO A O 1
ATOM 714 N N . ASP A 1 84 ? 2.318 9.173 -7.758 1.00 61.38 84 ASP A N 1
ATOM 715 C CA . ASP A 1 84 ? 3.555 9.626 -8.398 1.00 61.38 84 ASP A CA 1
ATOM 716 C C . ASP A 1 84 ? 4.797 9.487 -7.507 1.00 61.38 84 ASP A C 1
ATOM 718 O O . ASP A 1 84 ? 5.925 9.670 -7.972 1.00 61.38 84 ASP A O 1
ATOM 722 N N . LYS A 1 85 ? 4.612 9.133 -6.229 1.00 63.09 85 LYS A N 1
ATOM 723 C CA . LYS A 1 85 ? 5.683 9.071 -5.230 1.00 63.09 85 LYS A CA 1
ATOM 724 C C . LYS A 1 85 ? 5.982 7.628 -4.828 1.00 63.09 85 LYS A C 1
ATOM 726 O O . LYS A 1 85 ? 5.086 6.885 -4.436 1.00 63.09 85 LYS A O 1
ATOM 731 N N . THR A 1 86 ? 7.257 7.249 -4.882 1.00 64.62 86 THR A N 1
ATOM 732 C CA . THR A 1 86 ? 7.748 6.078 -4.147 1.00 64.62 86 THR A CA 1
ATOM 733 C C . THR A 1 86 ? 7.833 6.481 -2.682 1.00 64.62 86 THR A C 1
ATOM 735 O O . THR A 1 86 ? 8.572 7.402 -2.347 1.00 64.62 86 THR A O 1
ATOM 738 N N . TRP A 1 87 ? 7.035 5.844 -1.831 1.00 65.94 87 TRP A N 1
ATOM 739 C CA . TRP A 1 87 ? 7.062 6.114 -0.399 1.00 65.94 87 TRP A CA 1
ATOM 740 C C .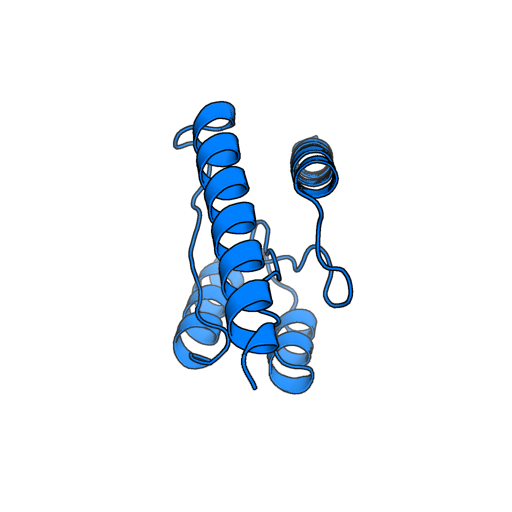 TRP A 1 87 ? 8.324 5.520 0.221 1.00 65.94 87 TRP A C 1
ATOM 742 O O . TRP A 1 87 ? 8.563 4.319 0.088 1.00 65.94 87 TRP A O 1
ATOM 752 N N . GLU A 1 88 ? 9.104 6.342 0.923 1.00 67.50 88 GLU A N 1
ATOM 753 C CA . GLU A 1 88 ? 10.062 5.810 1.888 1.00 67.50 88 GLU A CA 1
ATOM 754 C C . GLU A 1 88 ? 9.306 5.276 3.110 1.00 67.50 88 GLU A C 1
ATOM 756 O O . GLU A 1 88 ? 8.226 5.760 3.464 1.00 67.50 88 GLU A O 1
ATOM 761 N N . LYS A 1 89 ? 9.869 4.248 3.753 1.00 68.19 89 LYS A N 1
ATOM 762 C CA . LYS A 1 89 ? 9.246 3.539 4.879 1.00 68.19 89 LYS A CA 1
ATOM 763 C C . LYS A 1 89 ? 8.709 4.490 5.955 1.00 68.19 89 LYS A C 1
ATOM 765 O O . LYS A 1 89 ? 7.566 4.335 6.381 1.00 68.19 89 LYS A O 1
ATOM 770 N N . ASP A 1 90 ? 9.534 5.433 6.403 1.00 72.62 90 ASP A N 1
ATOM 771 C CA . ASP A 1 90 ? 9.193 6.322 7.518 1.00 72.62 90 ASP A CA 1
ATOM 772 C C . ASP A 1 90 ? 8.053 7.281 7.150 1.00 72.62 90 ASP A C 1
ATOM 774 O O . ASP A 1 90 ? 7.162 7.528 7.961 1.00 72.62 90 ASP A O 1
ATOM 778 N N . GLU A 1 91 ? 8.011 7.744 5.898 1.00 75.69 91 GLU A N 1
ATOM 779 C CA . GLU A 1 91 ? 6.920 8.585 5.402 1.00 75.69 91 GLU A CA 1
ATOM 780 C C . GLU A 1 91 ? 5.596 7.817 5.322 1.00 75.69 91 GLU A C 1
ATOM 782 O O . GLU A 1 91 ? 4.547 8.363 5.666 1.00 75.69 91 GLU A O 1
ATOM 787 N N . LEU A 1 92 ? 5.630 6.552 4.883 1.00 74.81 92 LEU A N 1
ATOM 788 C CA . LEU A 1 92 ? 4.433 5.715 4.805 1.00 74.81 92 LEU A CA 1
ATOM 789 C C . LEU A 1 92 ? 3.854 5.458 6.199 1.00 74.81 92 LEU A C 1
ATOM 791 O O . LEU A 1 92 ? 2.650 5.600 6.394 1.00 74.81 92 LEU A O 1
ATOM 795 N N . LEU A 1 93 ? 4.705 5.096 7.165 1.00 74.62 93 LEU A N 1
ATOM 796 C CA . LEU A 1 93 ? 4.282 4.866 8.548 1.00 74.62 93 LEU A CA 1
ATOM 797 C C . LEU A 1 93 ? 3.663 6.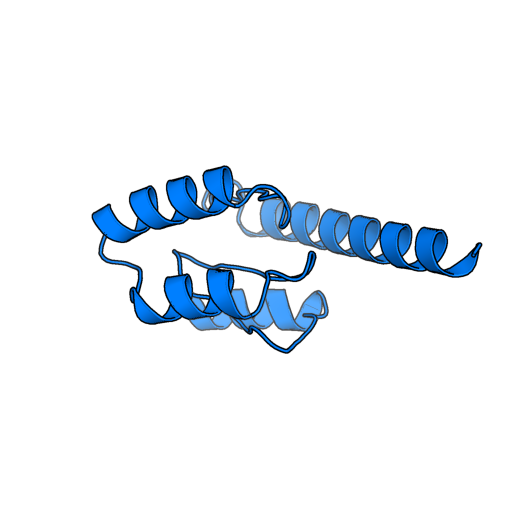127 9.149 1.00 74.62 93 LEU A C 1
ATOM 799 O O . LEU A 1 93 ? 2.576 6.055 9.719 1.00 74.62 93 LEU A O 1
ATOM 803 N N . HIS A 1 94 ? 4.299 7.281 8.941 1.00 78.94 94 HIS A N 1
ATOM 804 C CA . HIS A 1 94 ? 3.756 8.546 9.415 1.00 78.94 94 HIS A CA 1
ATOM 805 C C . HIS A 1 94 ? 2.400 8.861 8.770 1.00 78.94 94 HIS A C 1
ATOM 807 O O . HIS A 1 94 ? 1.466 9.265 9.459 1.00 78.94 94 HIS A O 1
ATOM 813 N N . LYS A 1 95 ? 2.244 8.598 7.464 1.00 76.25 95 LYS A N 1
ATOM 814 C CA . LYS A 1 95 ? 0.981 8.847 6.762 1.00 76.25 95 LYS A CA 1
ATOM 815 C C . LYS A 1 95 ? -0.153 7.933 7.223 1.00 76.25 95 LYS A C 1
ATOM 817 O O . LYS A 1 95 ? -1.295 8.375 7.323 1.00 76.25 95 LYS A O 1
ATOM 822 N N . LEU A 1 96 ? 0.157 6.669 7.504 1.00 74.56 96 LEU A N 1
ATOM 823 C CA . LEU A 1 96 ? -0.801 5.714 8.061 1.00 74.56 96 LEU A CA 1
ATOM 824 C C . LEU A 1 96 ? -1.249 6.124 9.469 1.00 74.56 96 LEU A C 1
ATOM 826 O O . LEU A 1 96 ? -2.416 5.947 9.811 1.00 74.56 96 LEU A O 1
ATOM 830 N N . GLU A 1 97 ? -0.346 6.694 10.267 1.00 76.19 97 GLU A N 1
ATOM 831 C CA . GLU A 1 97 ? -0.668 7.235 11.586 1.00 76.19 97 GLU A CA 1
ATOM 832 C C . GLU A 1 97 ? -1.551 8.492 11.497 1.00 76.19 97 GLU A C 1
ATOM 834 O O . GLU A 1 97 ? -2.540 8.579 12.222 1.00 76.19 97 GLU A O 1
ATOM 839 N N . GLU A 1 98 ? -1.277 9.406 10.555 1.00 78.12 98 GLU A N 1
ATOM 840 C CA . GLU A 1 98 ? -2.143 10.566 10.281 1.00 78.12 98 GLU A CA 1
ATOM 841 C C . GLU A 1 98 ? -3.560 10.155 9.861 1.00 78.12 98 GLU A C 1
ATOM 843 O O . GLU A 1 98 ? -4.531 10.740 10.322 1.00 78.12 98 GLU A O 1
ATOM 848 N N . MET A 1 99 ? -3.698 9.155 8.984 1.00 71.62 99 MET A N 1
ATOM 849 C CA . MET A 1 99 ? -5.006 8.715 8.475 1.00 71.62 99 MET A CA 1
ATOM 850 C C . MET A 1 99 ? -5.830 7.905 9.483 1.00 71.62 99 MET A C 1
ATOM 852 O O . MET A 1 99 ? -6.980 7.569 9.197 1.00 71.62 99 MET A O 1
ATOM 856 N N . ARG A 1 100 ? -5.244 7.563 10.636 1.00 66.81 100 ARG A N 1
ATOM 857 C CA . ARG A 1 100 ? -5.932 6.885 11.737 1.00 66.81 100 ARG A CA 1
ATOM 858 C C . ARG A 1 100 ? -6.665 7.866 12.665 1.00 66.81 100 A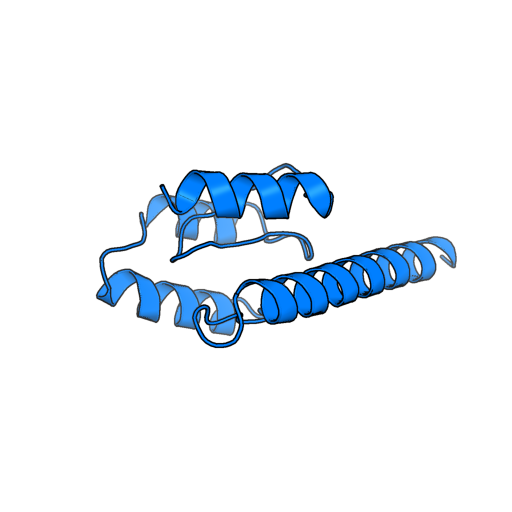RG A C 1
ATOM 860 O O . ARG A 1 100 ? -7.610 7.429 13.322 1.00 66.81 100 ARG A O 1
ATOM 867 N N . GLN A 1 101 ? -6.200 9.117 12.774 1.00 55.47 101 GLN A N 1
ATOM 868 C CA . GLN A 1 101 ? -6.825 10.156 13.612 1.00 55.47 101 GLN A CA 1
ATOM 869 C C . GLN A 1 101 ? -8.122 10.680 12.992 1.00 55.47 101 GLN A C 1
ATOM 871 O O . GLN A 1 101 ? -9.052 10.950 13.786 1.00 55.47 101 GLN A O 1
#

Sequence (101 aa):
MHDTFKDVRKEMEEIGIVYRDIRKIYGDEIEIIYLDPRNTFSILVYFLRHWKAGSICFFELCKVICFGIRRSSFFYNGHWLNPDKTWEKDELLHKLEEMRQ

Radius of gyration: 14.17 Å; chains: 1; bounding box: 42×19×33 Å

pLDDT: mean 71.33, std 7.33, range [45.72, 83.25]

Secondary structure (DSSP, 8-state):
--HHHHHHHHHHHHHHHHHHHHHHHHTTSS------TT-HHHHHHHHHHHHHTT---HHHHHHHHHH---TT--EETTEES-SS----HHHHHHHHHHTT-